Protein AF-A0A969GAY0-F1 (afdb_monomer)

Radius of gyration: 34.73 Å; Cα contacts (8 Å, |Δi|>4): 53; chains: 1; bounding box: 84×54×81 Å

Secondary structure (DSSP, 8-state):
---PPPP------TTPPPP---PPPPPPP-------------PPPPP-----PPP-PPPPSS-SS-EEEEEEEEETTTTEEEEEEEEE----SSS------------SSTT------EEETTEEE---

pLDDT: mean 76.12, std 15.08, range [42.78, 97.0]

Solvent-accessible surface area (backbone atoms only — not comparable to full-atom values): 9809 Å² total; per-residue (Å²): 136,87,80,80,78,79,81,81,77,86,73,82,64,98,79,68,82,77,77,88,75,86,68,82,78,86,83,84,83,88,70,87,80,80,83,76,77,83,77,85,73,83,75,76,76,82,77,83,73,80,76,78,74,73,83,79,73,79,77,73,92,82,48,91,61,69,45,79,50,77,52,74,48,79,38,78,92,80,72,44,73,50,74,53,74,50,77,50,76,53,88,84,78,87,62,90,82,91,78,83,88,83,85,72,79,86,62,97,52,85,87,77,75,82,84,92,74,52,62,61,98,84,45,74,56,89,86,133

Nearest PDB structures (foldseek):
  6vmi-assembly1_a  TM=3.324E-01  e=4.988E+00  Homo sapiens
  7odt-assembly1_a  TM=3.184E-01  e=7.763E+00  Homo sapiens
  8xt3-assembly1_Lp  TM=2.971E-01  e=7.287E+00  Homo sapiens

Sequence (128 aa):
MTINKPDIDSTSTPFQPSDLINTPIPTFTISPTVTSTPTITLTPPPTSTSGSVPPTSPPPTNSSRTNYILYATLNFANKTIAVDQTIRYYNNTGVNLSEIVLSVQPNAYRNSFSLNSISQDGTKHHFV

Mean predicted aligned error: 19.18 Å

Foldseek 3Di:
DDDDDDDPPPPDDPPDDDPDDPDPDDDDDDDDDDDDDDDPDPDPDDDPDPPPDPPPDPDDPDDPDKDKDWDWDADPVVRAIDIDMDIDDDDPPPDDDPDDDDDDDPDPDPPNDDDPWDDDPPHTDDDD

Structure (mmCIF, N/CA/C/O backbone):
data_AF-A0A969GAY0-F1
#
_entry.id   AF-A0A969GAY0-F1
#
loop_
_atom_site.group_PDB
_atom_site.id
_atom_site.type_symbol
_atom_site.label_atom_id
_atom_site.label_alt_id
_atom_site.label_comp_id
_atom_site.label_asym_id
_atom_site.label_entity_id
_atom_site.label_seq_id
_atom_site.pdbx_PDB_ins_code
_atom_site.Cartn_x
_atom_site.Cartn_y
_atom_site.Cartn_z
_atom_site.occupancy
_atom_site.B_iso_or_equiv
_atom_site.auth_seq_id
_atom_site.auth_comp_id
_atom_site.auth_asym_id
_atom_site.auth_atom_id
_atom_site.pdbx_PDB_model_num
ATOM 1 N N . MET A 1 1 ? -55.839 9.917 -62.370 1.00 44.03 1 MET A N 1
ATOM 2 C CA . MET A 1 1 ? -55.012 9.681 -61.170 1.00 44.03 1 MET A CA 1
ATOM 3 C C . MET A 1 1 ? -53.837 10.640 -61.263 1.00 44.03 1 MET A C 1
ATOM 5 O O . MET A 1 1 ? -52.939 10.407 -62.057 1.00 44.03 1 MET A O 1
ATOM 9 N N . THR A 1 2 ? -53.929 11.786 -60.593 1.00 42.78 2 THR A N 1
ATOM 10 C CA . THR A 1 2 ? -52.905 12.841 -60.627 1.00 42.78 2 THR A CA 1
ATOM 11 C C . THR A 1 2 ? -51.966 12.601 -59.453 1.00 42.78 2 THR A C 1
ATOM 13 O O . THR A 1 2 ? -52.415 12.623 -58.310 1.00 42.78 2 THR A O 1
ATOM 16 N N . ILE A 1 3 ? -50.695 12.313 -59.729 1.00 47.25 3 ILE A N 1
ATOM 17 C CA . ILE A 1 3 ? -49.648 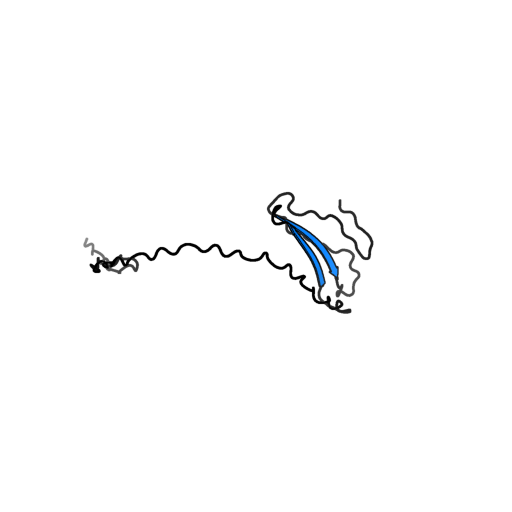12.203 -58.710 1.00 47.25 3 ILE A CA 1
ATOM 18 C C . ILE A 1 3 ? -48.869 13.516 -58.682 1.00 47.25 3 ILE A C 1
ATOM 20 O O . ILE A 1 3 ? -48.117 13.836 -59.600 1.00 47.25 3 ILE A O 1
ATOM 24 N N . ASN A 1 4 ? -49.090 14.300 -57.631 1.00 45.75 4 ASN A N 1
ATOM 25 C CA . ASN A 1 4 ? -48.317 15.501 -57.356 1.00 45.75 4 ASN A CA 1
ATOM 26 C C . ASN A 1 4 ? -46.896 15.077 -56.954 1.00 45.75 4 ASN A C 1
ATOM 28 O O . ASN A 1 4 ? -46.731 14.275 -56.034 1.00 45.75 4 ASN A O 1
ATOM 32 N N . LYS A 1 5 ? -45.875 15.612 -57.634 1.00 53.22 5 LYS A N 1
ATOM 33 C CA . LYS A 1 5 ? -44.465 15.476 -57.240 1.00 53.22 5 LYS A CA 1
ATOM 34 C C . LYS A 1 5 ? -44.264 16.207 -55.906 1.00 53.22 5 LYS A C 1
ATOM 36 O O . LYS A 1 5 ? -44.492 17.416 -55.884 1.00 53.22 5 LYS A O 1
ATOM 41 N N . PRO A 1 6 ? -43.813 15.552 -54.824 1.00 47.00 6 PRO A N 1
ATOM 42 C CA . PRO A 1 6 ? -43.391 16.280 -53.641 1.00 47.00 6 PRO A CA 1
ATOM 43 C C . PRO A 1 6 ? -42.139 17.100 -53.964 1.00 47.00 6 PRO A C 1
ATOM 45 O O . PRO A 1 6 ? -41.222 16.660 -54.673 1.00 47.00 6 PRO A O 1
ATOM 48 N N . ASP A 1 7 ? -42.162 18.334 -53.489 1.00 51.78 7 ASP A N 1
ATOM 49 C CA . ASP A 1 7 ? -41.051 19.269 -53.501 1.00 51.78 7 ASP A CA 1
ATOM 50 C C . ASP A 1 7 ? -39.881 18.658 -52.720 1.00 51.78 7 ASP A C 1
ATOM 52 O O . ASP A 1 7 ? -40.065 18.233 -51.579 1.00 51.78 7 ASP A O 1
ATOM 56 N N . ILE A 1 8 ? -38.704 18.539 -53.345 1.00 44.88 8 ILE A N 1
ATOM 57 C CA . ILE A 1 8 ? -37.498 18.144 -52.608 1.00 44.88 8 ILE A CA 1
ATOM 58 C C . ILE A 1 8 ? -36.865 19.465 -52.196 1.00 44.88 8 ILE A C 1
ATOM 60 O O . ILE A 1 8 ? -36.164 20.100 -52.980 1.00 44.88 8 ILE A O 1
ATOM 64 N N . ASP A 1 9 ? -37.230 19.894 -50.997 1.00 52.34 9 ASP A N 1
ATOM 65 C CA . ASP A 1 9 ? -36.663 21.025 -50.283 1.00 52.34 9 ASP A CA 1
ATOM 66 C C . ASP A 1 9 ? -35.128 20.932 -50.294 1.00 52.34 9 ASP A C 1
ATOM 68 O O . ASP A 1 9 ? -34.544 19.966 -49.792 1.00 52.34 9 ASP A O 1
ATOM 72 N N . SER A 1 10 ? -34.471 21.915 -50.915 1.00 54.94 10 SER A N 1
ATOM 73 C CA . SER A 1 10 ? -33.012 22.052 -50.957 1.00 54.94 10 SER A CA 1
ATOM 74 C C . SER A 1 10 ? -32.492 22.467 -49.579 1.00 54.94 10 SER A C 1
ATOM 76 O O . SER A 1 10 ? -31.992 23.576 -49.389 1.00 54.94 10 SER A O 1
ATOM 78 N N . THR A 1 11 ? -32.606 21.577 -48.596 1.00 52.22 11 THR A N 1
ATOM 79 C CA . THR A 1 11 ? -31.998 21.769 -47.282 1.00 52.22 11 THR A CA 1
ATOM 80 C C . THR A 1 11 ? -30.491 21.537 -47.405 1.00 52.22 11 THR A C 1
ATOM 82 O O . THR A 1 11 ? -30.008 20.408 -47.478 1.00 52.22 11 THR A O 1
ATOM 85 N N . SER A 1 12 ? -29.750 22.645 -47.443 1.00 53.62 12 SER A N 1
ATOM 86 C CA . SER A 1 12 ? -28.291 22.711 -47.351 1.00 53.62 12 SER A CA 1
ATOM 87 C C . SER A 1 12 ? -27.784 21.919 -46.140 1.00 53.62 12 SER A C 1
ATOM 89 O O . SER A 1 12 ? -27.966 22.329 -44.993 1.00 53.62 12 SER A O 1
ATOM 91 N N . THR A 1 13 ? -27.120 20.789 -46.380 1.00 53.78 13 THR A N 1
ATOM 92 C CA . THR A 1 13 ? -26.470 20.005 -45.323 1.00 53.78 13 THR A CA 1
ATOM 93 C C . THR A 1 13 ? -25.153 20.663 -44.883 1.00 53.78 13 THR A C 1
ATOM 95 O O . THR A 1 13 ? -24.398 21.126 -45.737 1.00 53.78 13 THR A O 1
ATOM 98 N N . PRO A 1 14 ? -24.813 20.663 -43.580 1.00 60.84 14 PRO A N 1
ATOM 99 C CA . PRO A 1 14 ? -23.731 21.472 -42.992 1.00 60.84 14 PRO A CA 1
ATOM 100 C C . PRO A 1 14 ? -22.294 21.043 -43.354 1.00 60.84 14 PRO A C 1
ATOM 102 O O . PRO A 1 14 ? -21.342 21.610 -42.828 1.00 60.84 14 PRO A O 1
ATOM 105 N N . PHE A 1 15 ? -22.119 20.056 -44.236 1.00 57.09 15 PHE A N 1
ATOM 106 C CA . PHE A 1 15 ? -20.814 19.507 -44.624 1.00 57.09 15 PHE A CA 1
ATOM 107 C C . PHE A 1 15 ? -20.580 19.557 -46.137 1.00 57.09 15 PHE A C 1
ATOM 109 O O . PHE A 1 15 ? -19.974 18.651 -46.708 1.00 57.09 15 PHE A O 1
ATOM 116 N N . GLN A 1 16 ? -21.074 20.597 -46.808 1.00 63.41 16 GLN A N 1
ATOM 117 C CA . GLN A 1 16 ? -20.704 20.828 -48.199 1.00 63.41 16 GLN A CA 1
ATOM 118 C C . GLN A 1 16 ? -19.286 21.436 -48.250 1.00 63.41 16 GLN A C 1
ATOM 120 O O . GLN A 1 16 ? -19.033 22.419 -47.550 1.00 63.41 16 GLN A O 1
ATOM 125 N N . PRO A 1 17 ? -18.341 20.871 -49.024 1.00 55.56 17 PRO A N 1
ATOM 126 C CA . PRO A 1 17 ? -17.029 21.482 -49.202 1.00 55.56 17 PRO A CA 1
ATOM 127 C C . PRO A 1 17 ? -17.184 22.829 -49.918 1.00 55.56 17 PRO A C 1
ATOM 129 O O . PRO A 1 17 ? -17.856 22.914 -50.945 1.00 55.56 17 PRO A O 1
ATOM 132 N N . SER A 1 18 ? -16.588 23.879 -49.354 1.00 60.19 18 SER A N 1
ATOM 133 C CA . SER A 1 18 ? -16.599 25.230 -49.919 1.00 60.19 18 SER A CA 1
ATOM 134 C C . SER A 1 18 ? -15.953 25.251 -51.308 1.00 60.19 18 SER A C 1
ATOM 136 O O . SER A 1 18 ? -14.926 24.602 -51.520 1.00 60.19 18 SER A O 1
ATOM 138 N N . ASP A 1 19 ? -16.531 26.017 -52.235 1.00 64.81 19 ASP A N 1
ATOM 139 C CA . ASP A 1 19 ? -15.992 26.212 -53.582 1.00 64.81 19 ASP A CA 1
ATOM 140 C C . ASP A 1 19 ? -14.527 26.685 -53.561 1.00 64.81 19 ASP A C 1
ATOM 142 O O . ASP A 1 19 ? -14.083 27.394 -52.652 1.00 64.81 19 ASP A O 1
ATOM 146 N N . LEU A 1 20 ? -13.773 26.280 -54.588 1.00 57.97 20 LEU A N 1
ATOM 147 C CA . LEU A 1 20 ? -12.345 26.549 -54.764 1.00 57.97 20 LEU A CA 1
ATOM 148 C C . LEU A 1 20 ? -12.056 28.062 -54.812 1.00 57.97 20 LEU A C 1
ATOM 150 O O . LEU A 1 20 ? -12.047 28.675 -55.879 1.00 57.97 20 LEU A O 1
ATOM 154 N N . ILE A 1 21 ? -11.751 28.671 -53.666 1.00 61.03 21 ILE A N 1
ATOM 155 C CA . ILE A 1 21 ? -11.082 29.974 -53.625 1.00 61.03 21 ILE A CA 1
ATOM 156 C C . ILE A 1 21 ? -9.642 29.774 -54.123 1.00 61.03 21 ILE A C 1
ATOM 158 O O . ILE A 1 21 ? -8.833 29.083 -53.498 1.00 61.03 21 ILE A O 1
ATOM 162 N N . ASN A 1 22 ? -9.321 30.387 -55.268 1.00 60.34 22 ASN A N 1
ATOM 163 C CA . ASN A 1 22 ? -7.958 30.492 -55.786 1.00 60.34 22 ASN A CA 1
ATOM 164 C C . ASN A 1 22 ? -7.160 31.450 -54.891 1.00 60.34 22 ASN A C 1
ATOM 166 O O . ASN A 1 22 ? -7.067 32.651 -55.147 1.00 60.34 22 ASN A O 1
ATOM 170 N N . THR A 1 23 ? -6.651 30.911 -53.786 1.00 63.66 23 THR A N 1
ATOM 171 C CA . THR A 1 23 ? -5.749 31.629 -52.888 1.00 63.66 23 THR A CA 1
ATOM 172 C C . THR A 1 23 ? -4.382 31.700 -53.572 1.00 63.66 23 THR A C 1
ATOM 174 O O . THR A 1 23 ? -3.855 30.646 -53.936 1.00 63.66 23 THR A O 1
ATOM 177 N N . PRO A 1 24 ? -3.781 32.889 -53.768 1.00 68.38 24 PRO A N 1
ATOM 178 C CA . PRO A 1 24 ? -2.445 32.976 -54.340 1.00 68.38 24 PRO A CA 1
ATOM 179 C C . PRO A 1 24 ? -1.459 32.194 -53.467 1.00 68.38 24 PRO A C 1
ATOM 181 O O . PRO A 1 24 ? -1.433 32.341 -52.243 1.00 68.38 24 PRO A O 1
ATOM 184 N N . ILE A 1 25 ? -0.668 31.337 -54.110 1.00 69.88 25 ILE A N 1
ATOM 185 C CA . ILE A 1 25 ? 0.321 30.497 -53.436 1.00 69.88 25 ILE A CA 1
ATOM 186 C C . ILE A 1 25 ? 1.409 31.422 -52.868 1.00 69.88 25 ILE A C 1
ATOM 188 O O . ILE A 1 25 ? 1.944 32.245 -53.615 1.00 69.88 25 ILE A O 1
ATOM 192 N N . PRO A 1 26 ? 1.752 31.324 -51.572 1.00 62.00 26 PRO A N 1
ATOM 193 C CA . PRO A 1 26 ? 2.801 32.149 -50.993 1.00 62.00 26 PRO A CA 1
ATOM 194 C C . PRO A 1 26 ? 4.156 31.817 -51.629 1.00 62.00 26 PRO A C 1
ATOM 196 O O . PRO A 1 26 ? 4.595 30.666 -51.634 1.00 62.00 26 PRO A O 1
ATOM 199 N N . THR A 1 27 ? 4.837 32.837 -52.148 1.00 71.19 27 THR A N 1
ATOM 200 C CA . THR A 1 27 ? 6.211 32.715 -52.643 1.00 71.19 27 THR A CA 1
ATOM 201 C C . THR A 1 27 ? 7.179 32.876 -51.475 1.00 71.19 27 THR A C 1
ATOM 203 O O . THR A 1 27 ? 7.222 33.930 -50.842 1.00 71.19 27 THR A O 1
ATOM 206 N N . PHE A 1 28 ? 7.975 31.846 -51.189 1.00 64.75 28 PHE A N 1
ATOM 207 C CA . PHE A 1 28 ? 9.005 31.901 -50.151 1.00 64.75 28 PHE A CA 1
ATOM 208 C C . PHE A 1 28 ? 10.326 32.419 -50.731 1.00 64.75 28 PHE A C 1
ATOM 210 O O . PHE A 1 28 ? 10.906 31.808 -51.628 1.00 64.75 28 PHE A O 1
ATOM 217 N N . THR A 1 29 ? 10.833 33.531 -50.202 1.00 69.69 29 THR A N 1
ATOM 218 C CA . THR A 1 29 ? 12.205 33.990 -50.453 1.00 69.69 29 THR A CA 1
ATOM 219 C C . THR A 1 29 ? 13.181 33.203 -49.579 1.00 69.69 29 THR A C 1
ATOM 221 O O . THR A 1 29 ? 13.132 33.293 -48.353 1.00 69.69 29 THR A O 1
ATOM 224 N N . ILE A 1 30 ? 14.076 32.441 -50.207 1.00 67.06 30 ILE A N 1
ATOM 225 C CA . ILE A 1 30 ? 15.176 31.735 -49.536 1.00 67.06 30 ILE A CA 1
ATOM 226 C C . ILE A 1 30 ? 16.212 32.745 -49.022 1.00 67.06 30 ILE A C 1
ATOM 228 O O . ILE A 1 30 ? 16.919 33.382 -49.797 1.00 67.06 30 ILE A O 1
ATOM 232 N N . SER A 1 31 ? 16.274 32.896 -47.699 1.00 73.56 31 SER A N 1
ATOM 233 C CA . SER A 1 31 ? 17.318 33.645 -46.991 1.00 73.56 31 SER A CA 1
ATOM 234 C C . SER A 1 31 ? 18.555 32.752 -46.799 1.00 73.56 31 SER A C 1
ATOM 236 O O . SER A 1 31 ? 18.382 31.543 -46.607 1.00 73.56 31 SER A O 1
ATOM 238 N N . PRO A 1 32 ? 19.793 33.282 -46.851 1.00 71.81 32 PRO A N 1
ATOM 239 C CA . PRO A 1 32 ? 20.997 32.480 -46.650 1.00 71.81 32 PRO A CA 1
ATOM 240 C C . PRO A 1 32 ? 20.964 31.745 -45.305 1.00 71.81 32 PRO A C 1
ATOM 242 O O . PRO A 1 32 ? 20.708 32.328 -44.252 1.00 71.81 32 PRO A O 1
ATOM 245 N N . THR A 1 33 ? 21.229 30.440 -45.350 1.00 69.81 33 THR A N 1
ATOM 246 C CA . THR A 1 33 ? 21.304 29.589 -44.163 1.00 69.81 33 THR A CA 1
ATOM 247 C C . THR A 1 33 ? 22.567 29.933 -43.378 1.00 69.81 33 THR A C 1
ATOM 249 O O . THR A 1 33 ? 23.680 29.713 -43.849 1.00 69.81 33 THR A O 1
ATOM 252 N N . VAL A 1 34 ? 22.405 30.470 -42.168 1.00 69.94 34 VAL A N 1
ATOM 253 C CA . VAL A 1 34 ? 23.500 30.555 -41.199 1.00 69.94 34 VAL A CA 1
ATOM 254 C C . VAL A 1 34 ? 23.780 29.151 -40.667 1.00 69.94 34 VAL A C 1
ATOM 256 O O . VAL A 1 34 ? 22.977 28.577 -39.935 1.00 69.94 34 VAL A O 1
ATOM 259 N N . THR A 1 35 ? 24.911 28.572 -41.060 1.00 68.19 35 THR A N 1
ATOM 260 C CA . THR A 1 35 ? 25.384 27.304 -40.498 1.00 68.19 35 THR A CA 1
ATOM 261 C C . THR A 1 35 ? 25.861 27.561 -39.072 1.00 68.19 35 THR A C 1
ATOM 263 O O . THR A 1 35 ? 26.973 28.043 -38.862 1.00 68.19 35 THR A O 1
ATOM 266 N N . SER A 1 36 ? 25.017 27.279 -38.079 1.00 68.50 36 SER A N 1
ATOM 267 C CA . SER A 1 36 ? 25.446 27.239 -36.684 1.00 68.50 36 SER A CA 1
ATOM 268 C C . SER A 1 36 ? 26.175 25.922 -36.430 1.00 68.50 36 SER A C 1
ATOM 270 O O . SER A 1 36 ? 25.618 24.832 -36.557 1.00 68.50 36 SER A O 1
ATOM 272 N N . THR A 1 37 ? 27.454 26.008 -36.082 1.00 74.94 37 THR A N 1
ATOM 273 C CA . THR A 1 37 ? 28.190 24.855 -35.567 1.00 74.94 37 THR A CA 1
ATOM 274 C C . THR A 1 37 ? 27.602 24.500 -34.197 1.00 74.94 37 THR A C 1
ATOM 276 O O . THR A 1 37 ? 27.536 25.383 -33.338 1.00 74.94 37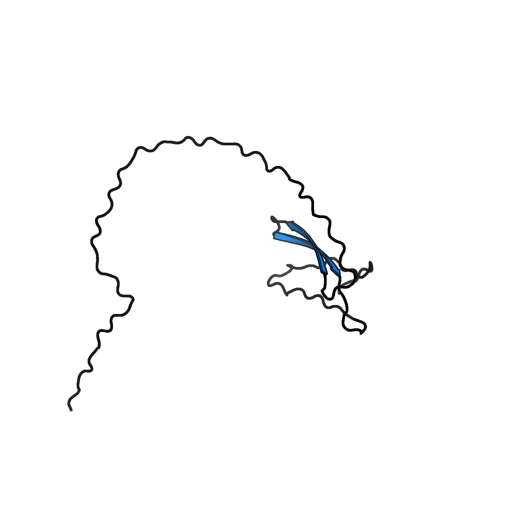 THR A O 1
ATOM 279 N N . PRO A 1 38 ? 27.153 23.256 -33.951 1.00 70.00 38 PRO A N 1
ATOM 280 C CA . PRO A 1 38 ? 26.664 22.875 -32.635 1.00 70.00 38 PRO A CA 1
ATOM 281 C C . PRO A 1 38 ? 27.828 22.897 -31.642 1.00 70.00 38 PRO A C 1
ATOM 283 O O . PRO A 1 38 ? 28.736 22.069 -31.702 1.00 70.00 38 PRO A O 1
ATOM 286 N N . THR A 1 39 ? 27.809 23.850 -30.716 1.00 74.75 39 THR A N 1
ATOM 287 C CA . THR A 1 39 ? 28.699 23.820 -29.556 1.00 74.75 39 THR A CA 1
ATOM 288 C C . THR A 1 39 ? 28.190 22.740 -28.610 1.00 74.75 39 THR A C 1
ATOM 290 O O . THR A 1 39 ? 27.081 22.841 -28.087 1.00 74.75 39 THR A O 1
ATOM 293 N N . ILE A 1 40 ? 28.987 21.695 -28.382 1.00 73.88 40 ILE A N 1
ATOM 294 C CA . ILE A 1 40 ? 28.674 20.683 -27.370 1.00 73.88 40 ILE A CA 1
ATOM 295 C C . ILE A 1 40 ? 28.907 21.313 -25.997 1.00 73.88 40 ILE A C 1
ATOM 297 O O . ILE A 1 40 ? 30.036 21.412 -25.519 1.00 73.88 40 ILE A O 1
ATOM 301 N N . THR A 1 41 ? 27.831 21.769 -25.361 1.00 77.56 41 THR A N 1
ATOM 302 C CA . THR A 1 41 ? 27.857 22.167 -23.954 1.00 77.56 41 THR A CA 1
ATOM 303 C C . THR A 1 41 ? 27.739 20.910 -23.102 1.00 77.56 41 THR A C 1
ATOM 305 O O . THR A 1 41 ? 26.693 20.263 -23.081 1.00 77.56 41 THR A O 1
ATOM 308 N N . LEU A 1 42 ? 28.811 20.549 -22.395 1.00 78.06 42 LEU A N 1
ATOM 309 C CA . LEU A 1 42 ? 28.764 19.480 -21.402 1.00 78.06 42 LEU A CA 1
ATOM 310 C C . LEU A 1 42 ? 27.843 19.922 -20.260 1.00 78.06 42 LEU A C 1
ATOM 312 O O . LEU A 1 42 ? 28.185 20.812 -19.483 1.00 78.06 42 LEU A O 1
ATOM 316 N N . THR A 1 43 ? 26.652 19.328 -20.180 1.00 79.81 43 THR A N 1
ATOM 317 C CA . THR A 1 43 ? 25.776 19.503 -19.021 1.00 79.81 43 THR A CA 1
ATOM 318 C C . THR A 1 43 ? 26.432 18.804 -17.828 1.00 79.81 43 THR A C 1
ATOM 320 O O . THR A 1 43 ? 26.776 17.624 -17.949 1.00 79.81 43 THR A O 1
ATOM 323 N N . PRO A 1 44 ? 26.648 19.491 -16.692 1.00 82.06 44 PRO A N 1
ATOM 324 C CA . PRO A 1 44 ? 27.154 18.830 -15.500 1.00 82.06 44 PRO A CA 1
ATOM 325 C C . PRO A 1 44 ? 26.187 17.711 -15.078 1.00 82.06 44 PRO A C 1
ATOM 327 O O . PRO A 1 44 ? 24.974 17.845 -15.271 1.00 82.06 44 PRO A O 1
ATOM 330 N N . PRO A 1 45 ? 26.700 16.599 -14.524 1.00 80.94 45 PRO A N 1
ATOM 331 C CA . PRO A 1 45 ? 25.853 15.525 -14.027 1.00 80.94 45 PRO A CA 1
ATOM 332 C C . PRO A 1 45 ? 24.863 16.070 -12.986 1.00 80.94 45 PRO A C 1
ATOM 334 O O . PRO A 1 45 ? 25.203 17.009 -12.259 1.00 80.94 45 PRO A O 1
ATOM 337 N N . PRO A 1 46 ? 23.645 15.505 -12.899 1.00 76.69 46 PRO A N 1
ATOM 338 C CA . PRO A 1 46 ? 22.671 15.935 -11.909 1.00 76.69 46 PRO A CA 1
ATOM 339 C C . PRO A 1 46 ? 23.281 15.807 -10.512 1.00 76.69 46 PRO A C 1
ATOM 341 O O . PRO A 1 46 ? 23.708 14.727 -10.102 1.00 76.69 46 PRO A O 1
ATOM 344 N N . THR A 1 47 ? 23.327 16.915 -9.779 1.00 78.12 47 THR A N 1
ATOM 345 C CA . THR A 1 47 ? 23.709 16.899 -8.370 1.00 78.12 47 THR A CA 1
ATOM 346 C C . THR A 1 47 ? 22.653 16.106 -7.610 1.00 78.12 47 THR A C 1
ATOM 348 O O . THR A 1 47 ? 21.468 16.439 -7.662 1.00 78.12 47 THR A O 1
ATOM 351 N N . SER A 1 48 ? 23.059 15.045 -6.911 1.00 66.25 48 SER A N 1
ATOM 352 C CA . SER A 1 48 ? 22.170 14.297 -6.025 1.00 66.25 48 SER A CA 1
ATOM 353 C C . SER A 1 48 ? 21.796 15.180 -4.836 1.00 66.25 48 SER A C 1
ATOM 355 O O . SER A 1 48 ? 22.497 15.216 -3.822 1.00 66.25 48 SER A O 1
ATOM 357 N N . THR A 1 49 ? 20.707 15.931 -4.955 1.00 67.81 49 THR A N 1
ATOM 358 C CA . THR A 1 49 ? 20.117 16.618 -3.811 1.00 67.81 49 THR A CA 1
ATOM 359 C C . THR A 1 49 ? 19.474 15.546 -2.942 1.00 67.81 49 THR A C 1
ATOM 361 O O . THR A 1 49 ? 18.452 14.973 -3.317 1.00 67.81 49 THR A O 1
ATOM 364 N N . SER A 1 50 ? 20.088 15.233 -1.800 1.00 64.44 50 SER A N 1
ATOM 365 C CA . SER A 1 50 ? 19.416 14.452 -0.763 1.00 64.44 50 SER A CA 1
ATOM 366 C C . SER A 1 50 ? 18.185 15.247 -0.334 1.00 64.44 50 SER A C 1
ATOM 368 O O . SER A 1 50 ? 18.299 16.281 0.327 1.00 64.44 50 SER A O 1
ATOM 370 N N . GLY A 1 51 ? 17.010 14.832 -0.806 1.00 63.69 51 GLY A N 1
ATOM 371 C CA . GLY A 1 51 ? 15.750 15.394 -0.357 1.00 63.69 51 GLY A CA 1
ATOM 372 C C . GLY A 1 51 ? 15.600 15.067 1.120 1.00 63.69 51 GLY A C 1
ATOM 373 O O . GLY A 1 51 ? 15.407 13.907 1.476 1.00 63.69 51 GLY A O 1
ATOM 374 N N . SER A 1 52 ? 15.717 16.078 1.980 1.00 59.75 52 SER A N 1
ATOM 375 C CA . SER A 1 52 ? 15.342 15.939 3.383 1.00 59.75 52 SER A CA 1
ATOM 376 C C . SER A 1 52 ? 13.850 15.623 3.423 1.00 59.75 52 SER A C 1
ATOM 378 O O . SER A 1 52 ? 13.022 16.470 3.082 1.00 59.75 52 SER A O 1
ATOM 380 N N . VAL A 1 53 ? 13.507 14.379 3.758 1.00 66.12 53 VAL A N 1
ATOM 381 C CA . VAL A 1 53 ? 12.119 13.989 4.005 1.00 66.12 53 VAL A CA 1
ATOM 382 C C . VAL A 1 53 ? 11.658 14.805 5.217 1.00 66.12 53 VAL A C 1
ATOM 384 O O . VAL A 1 53 ? 12.316 14.733 6.259 1.00 66.12 53 VAL A O 1
ATOM 387 N N . PRO A 1 54 ? 10.580 15.605 5.114 1.00 68.69 54 PRO A N 1
ATOM 388 C CA . PRO A 1 54 ? 10.053 16.328 6.262 1.00 68.69 54 PRO A CA 1
ATOM 389 C C . PRO A 1 54 ? 9.798 15.346 7.409 1.00 68.69 54 PRO A C 1
ATOM 391 O O . PRO A 1 54 ? 9.341 14.229 7.143 1.00 68.69 54 PRO A O 1
ATOM 394 N N . PRO A 1 55 ? 10.065 15.726 8.670 1.00 63.91 55 P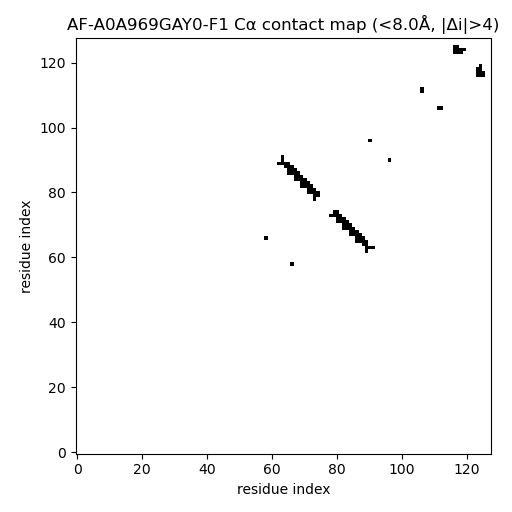RO A N 1
ATOM 395 C CA . PRO A 1 55 ? 9.767 14.856 9.794 1.00 63.91 55 PRO A CA 1
ATOM 396 C C . PRO A 1 55 ? 8.286 14.476 9.742 1.00 63.91 55 PRO A C 1
ATOM 398 O O . PRO A 1 55 ? 7.407 15.340 9.720 1.00 63.91 55 PRO A O 1
ATOM 401 N N . THR A 1 56 ? 8.011 13.174 9.682 1.00 69.50 56 THR A N 1
ATOM 402 C CA . THR A 1 56 ? 6.655 12.636 9.779 1.00 69.50 56 THR A CA 1
ATOM 403 C C . THR A 1 56 ? 6.035 13.127 11.081 1.00 69.50 56 THR A C 1
ATOM 405 O O . THR A 1 56 ? 6.513 12.784 12.162 1.00 69.50 56 THR A O 1
ATOM 408 N N . SER A 1 57 ? 4.983 13.943 10.976 1.00 70.56 57 SER A N 1
ATOM 409 C CA . SER A 1 57 ? 4.173 14.326 12.133 1.00 70.56 57 SER A CA 1
ATOM 410 C C . SER A 1 57 ? 3.659 13.056 12.822 1.00 70.56 57 SER A C 1
ATOM 412 O O . SER A 1 57 ? 3.235 12.129 12.119 1.00 70.56 57 SER A O 1
ATOM 414 N N . PRO A 1 58 ? 3.698 12.968 14.164 1.00 66.94 58 PRO A N 1
ATOM 415 C CA . PRO A 1 58 ? 3.166 11.812 14.865 1.00 66.94 58 PRO A CA 1
ATOM 416 C C . PRO A 1 58 ? 1.681 11.626 14.513 1.00 66.94 58 PRO A C 1
ATOM 418 O O . PRO A 1 58 ? 0.935 12.607 14.430 1.00 66.94 58 PRO A O 1
ATOM 421 N N . PRO A 1 59 ? 1.231 10.380 14.286 1.00 62.16 59 PRO A N 1
ATOM 422 C CA . PRO A 1 59 ? -0.152 10.125 13.923 1.00 62.16 59 PRO A CA 1
ATOM 423 C C . PRO A 1 59 ? -1.092 10.578 15.053 1.00 62.16 59 PRO A C 1
ATOM 425 O O . PRO A 1 59 ? -0.772 10.378 16.229 1.00 62.16 59 PRO A O 1
ATOM 428 N N . PRO A 1 60 ? -2.261 11.159 14.727 1.00 62.59 60 PRO A N 1
ATOM 429 C CA . PRO A 1 60 ? -3.240 11.576 15.726 1.00 62.59 60 PRO A CA 1
ATOM 430 C C . PRO A 1 60 ? -3.642 10.400 16.626 1.00 62.59 60 PRO A C 1
ATOM 432 O O . PRO A 1 60 ? -3.928 9.298 16.153 1.00 62.59 60 PRO A O 1
ATOM 435 N N . THR A 1 61 ? -3.681 10.627 17.938 1.00 61.69 61 THR A N 1
ATOM 436 C CA .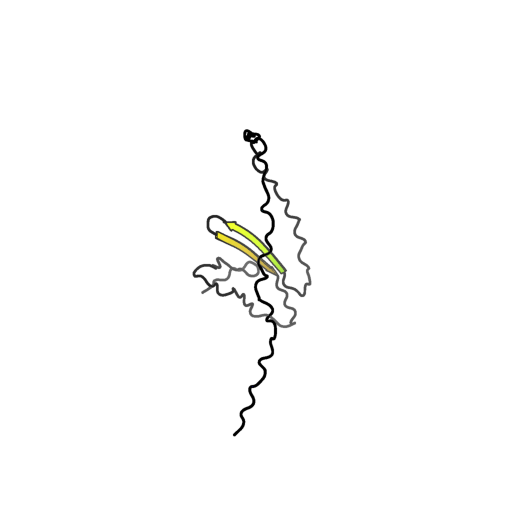 THR A 1 61 ? -4.003 9.589 18.932 1.00 61.69 61 THR A CA 1
ATOM 437 C C . THR A 1 61 ? -5.460 9.137 18.865 1.00 61.69 61 THR A C 1
ATOM 439 O O . THR A 1 61 ? -5.735 7.972 19.127 1.00 61.69 61 THR A O 1
ATOM 442 N N . ASN A 1 62 ? -6.367 10.011 18.416 1.00 63.56 62 ASN A N 1
ATOM 443 C CA . ASN A 1 62 ? -7.788 9.724 18.219 1.00 63.56 62 ASN A CA 1
ATOM 444 C C . ASN A 1 62 ? -8.215 10.225 16.831 1.00 63.56 62 ASN A C 1
ATOM 446 O O . ASN A 1 62 ? -8.535 11.399 16.659 1.00 63.56 62 ASN A O 1
ATOM 450 N N . SER A 1 63 ? -8.166 9.355 15.822 1.00 70.25 63 SER A N 1
ATOM 451 C CA . SER A 1 63 ? -8.632 9.656 14.463 1.00 70.25 63 SER A CA 1
ATOM 452 C C . SER A 1 63 ? -9.789 8.738 14.109 1.00 70.25 63 SER A C 1
ATOM 454 O O . SER A 1 63 ? -9.750 7.551 14.404 1.00 70.25 63 SER A O 1
ATOM 456 N N . SER A 1 64 ? -10.805 9.263 13.428 1.00 79.25 64 SER A N 1
ATOM 457 C CA . SER A 1 64 ? -11.866 8.430 12.850 1.00 79.25 64 SER A CA 1
ATOM 458 C C . SER A 1 64 ? -11.464 7.809 11.507 1.00 79.25 64 SER A C 1
ATOM 460 O O . SER A 1 64 ? -12.174 6.956 10.977 1.00 79.25 64 SER A O 1
ATOM 462 N N . ARG A 1 65 ? -10.328 8.234 10.939 1.00 86.69 65 ARG A N 1
ATOM 463 C CA . ARG A 1 65 ? -9.825 7.797 9.633 1.00 86.69 65 ARG A CA 1
ATOM 464 C C . ARG A 1 65 ? -8.582 6.929 9.767 1.00 86.69 65 ARG A C 1
ATOM 466 O O . ARG A 1 65 ? -7.652 7.273 10.502 1.00 86.69 65 ARG A O 1
ATOM 473 N N . THR A 1 66 ? -8.552 5.853 8.985 1.00 90.25 66 THR A N 1
ATOM 474 C CA . THR A 1 66 ? -7.369 5.011 8.785 1.00 90.25 66 THR A CA 1
ATOM 475 C C . THR A 1 66 ? -6.222 5.831 8.204 1.00 90.25 66 THR A C 1
ATOM 477 O O . THR A 1 66 ? -6.422 6.602 7.265 1.00 90.25 66 THR A O 1
ATOM 480 N N . ASN A 1 67 ? -5.025 5.653 8.759 1.00 91.56 67 ASN A N 1
ATOM 481 C CA . ASN A 1 67 ? -3.802 6.297 8.287 1.00 91.56 67 ASN A CA 1
ATOM 482 C C . ASN A 1 67 ? -2.869 5.269 7.645 1.00 91.56 67 ASN A C 1
ATOM 484 O O . ASN A 1 67 ? -2.804 4.120 8.087 1.00 91.56 67 ASN A O 1
ATOM 488 N N . TYR A 1 68 ? -2.128 5.709 6.633 1.00 92.81 68 TYR A N 1
ATOM 489 C CA . TYR A 1 68 ? -1.215 4.874 5.864 1.00 92.81 68 TYR A CA 1
ATOM 490 C C . TYR A 1 68 ? 0.153 5.539 5.790 1.00 92.81 68 TYR A C 1
ATOM 492 O O . TYR A 1 68 ? 0.249 6.720 5.459 1.00 92.81 68 TYR A O 1
ATOM 500 N N . ILE A 1 69 ? 1.201 4.773 6.070 1.00 94.12 69 ILE A N 1
ATOM 501 C CA . ILE A 1 69 ? 2.588 5.166 5.813 1.00 94.12 69 ILE A CA 1
ATOM 502 C C . ILE A 1 69 ? 3.128 4.173 4.793 1.00 94.12 69 ILE A C 1
ATOM 504 O O . ILE A 1 69 ? 3.020 2.968 5.012 1.00 94.12 69 ILE A O 1
ATOM 508 N N . LEU A 1 70 ? 3.658 4.676 3.677 1.00 95.81 70 LEU A N 1
ATOM 509 C CA . LEU A 1 70 ? 4.199 3.859 2.597 1.00 95.81 70 LEU A CA 1
ATOM 510 C C . LEU A 1 70 ? 5.648 4.258 2.328 1.00 95.81 70 LEU A C 1
ATOM 512 O O . LEU A 1 70 ? 5.930 5.428 2.068 1.00 95.81 70 LEU A O 1
ATOM 516 N N . TYR A 1 71 ? 6.537 3.272 2.322 1.00 96.00 71 TYR A N 1
ATOM 517 C CA . TYR A 1 71 ? 7.887 3.395 1.787 1.00 96.00 71 TYR A CA 1
ATOM 518 C C . TYR A 1 71 ? 7.955 2.583 0.503 1.00 96.00 71 TYR A C 1
ATOM 520 O O . TYR A 1 71 ? 7.793 1.367 0.529 1.00 96.00 71 TYR A O 1
ATOM 528 N N . ALA A 1 72 ? 8.145 3.258 -0.629 1.00 95.62 72 ALA A N 1
ATOM 529 C CA . ALA A 1 72 ? 8.120 2.630 -1.942 1.00 95.62 72 ALA A CA 1
ATOM 530 C C . ALA A 1 72 ? 9.463 2.794 -2.655 1.00 95.62 72 ALA A C 1
ATOM 532 O O . ALA A 1 72 ? 9.992 3.901 -2.757 1.00 95.62 72 ALA A O 1
ATOM 533 N N . THR A 1 73 ? 9.979 1.695 -3.200 1.00 97.00 73 THR A N 1
ATOM 534 C CA . THR A 1 73 ? 11.156 1.687 -4.074 1.00 97.00 73 THR A CA 1
ATOM 535 C C . THR A 1 73 ? 10.730 1.303 -5.482 1.00 97.00 73 THR A C 1
ATOM 537 O O . THR A 1 73 ? 10.234 0.198 -5.708 1.00 97.00 73 THR A O 1
ATOM 540 N N . LEU A 1 74 ? 10.926 2.215 -6.434 1.00 96.69 74 LEU A N 1
ATOM 541 C CA . LEU A 1 74 ? 10.607 1.990 -7.840 1.00 96.69 74 LEU A CA 1
ATOM 542 C C . LEU A 1 74 ? 11.837 1.459 -8.580 1.00 96.69 74 LEU A C 1
ATOM 544 O O . LEU A 1 74 ? 12.898 2.083 -8.566 1.00 96.69 74 LEU A O 1
ATOM 548 N N . ASN A 1 75 ? 11.676 0.340 -9.284 1.00 96.31 75 ASN A N 1
ATO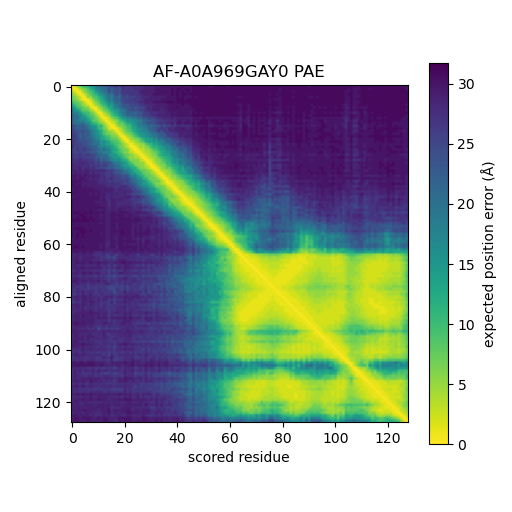M 549 C CA . ASN A 1 75 ? 12.665 -0.178 -10.220 1.00 96.31 75 ASN A CA 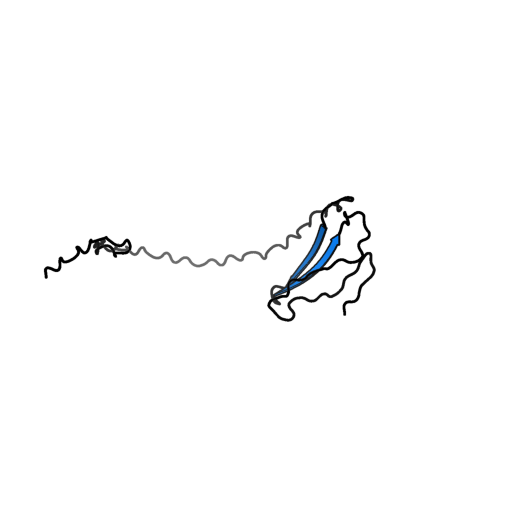1
ATOM 550 C C . ASN A 1 75 ? 12.142 -0.011 -11.651 1.00 96.31 75 ASN A C 1
ATOM 552 O O . ASN A 1 75 ? 11.340 -0.810 -12.135 1.00 96.31 75 ASN A O 1
ATOM 556 N N . PHE A 1 76 ? 12.613 1.030 -12.337 1.00 95.62 76 PHE A N 1
ATOM 557 C CA . PHE A 1 76 ? 12.155 1.360 -13.688 1.00 95.62 76 PHE A CA 1
ATOM 558 C C . PHE A 1 76 ? 12.569 0.329 -14.744 1.00 95.62 76 PHE A C 1
ATOM 560 O O . PHE A 1 76 ? 11.780 0.042 -15.641 1.00 95.62 76 PHE A O 1
ATOM 567 N N . ALA A 1 77 ? 13.766 -0.256 -14.631 1.00 96.75 77 ALA A N 1
ATOM 568 C CA . ALA A 1 77 ? 14.259 -1.244 -15.593 1.00 96.75 77 ALA A CA 1
ATOM 569 C C . ALA A 1 77 ? 13.396 -2.513 -15.583 1.00 96.75 77 ALA A C 1
ATOM 571 O O . ALA A 1 77 ? 13.013 -3.021 -16.636 1.00 96.75 77 ALA A O 1
ATOM 572 N N . ASN A 1 78 ? 13.028 -2.968 -14.384 1.00 93.25 78 ASN A N 1
ATOM 573 C CA . ASN A 1 78 ? 12.203 -4.158 -14.197 1.00 93.25 78 ASN A CA 1
ATOM 574 C C . ASN A 1 78 ? 10.698 -3.848 -14.159 1.00 93.25 78 ASN A C 1
ATOM 576 O O . ASN A 1 78 ? 9.894 -4.774 -14.130 1.00 93.25 78 ASN A O 1
ATOM 580 N N . LYS A 1 79 ? 10.311 -2.562 -14.176 1.00 92.69 79 LYS A N 1
ATOM 581 C CA . LYS A 1 79 ? 8.923 -2.081 -14.060 1.00 92.69 79 LYS A CA 1
ATOM 582 C C . LYS A 1 79 ? 8.211 -2.624 -12.815 1.00 92.69 79 LYS A C 1
ATOM 584 O O . LYS A 1 79 ? 7.040 -2.992 -12.871 1.00 92.69 79 LYS A O 1
ATOM 589 N N . THR A 1 80 ? 8.923 -2.675 -11.692 1.00 92.50 80 THR A N 1
ATOM 590 C CA . THR A 1 80 ? 8.390 -3.162 -10.414 1.00 92.50 80 THR A CA 1
ATOM 591 C C . THR A 1 80 ? 8.440 -2.088 -9.338 1.00 92.50 80 THR A C 1
ATOM 593 O O . THR A 1 80 ? 9.228 -1.142 -9.403 1.00 92.50 80 THR A O 1
ATOM 596 N N . ILE A 1 81 ? 7.580 -2.243 -8.332 1.00 94.06 81 ILE A N 1
ATOM 597 C CA . ILE A 1 81 ? 7.561 -1.407 -7.133 1.00 94.06 81 ILE A CA 1
ATOM 598 C C . ILE A 1 81 ? 7.581 -2.341 -5.923 1.00 94.06 81 ILE A C 1
ATOM 600 O O . ILE A 1 81 ? 6.757 -3.250 -5.839 1.00 94.06 81 ILE A O 1
ATOM 604 N N . ALA A 1 82 ? 8.519 -2.121 -5.004 1.00 95.12 82 ALA A N 1
ATOM 605 C CA . ALA A 1 82 ? 8.531 -2.752 -3.685 1.00 95.12 82 ALA A CA 1
ATOM 606 C C . ALA A 1 82 ? 7.986 -1.757 -2.657 1.00 95.12 82 ALA A C 1
ATOM 608 O O . ALA A 1 82 ? 8.381 -0.591 -2.689 1.00 95.12 82 ALA A O 1
ATOM 609 N N . VAL A 1 83 ? 7.076 -2.195 -1.783 1.00 95.12 83 VAL A N 1
ATOM 610 C CA . VAL A 1 83 ? 6.383 -1.318 -0.831 1.00 95.12 83 VAL A CA 1
ATOM 611 C C . VAL A 1 83 ? 6.379 -1.934 0.561 1.00 95.12 83 VAL A C 1
ATOM 613 O O . VAL A 1 83 ? 5.884 -3.046 0.731 1.00 95.12 83 VAL A O 1
ATOM 616 N N . ASP A 1 84 ? 6.840 -1.164 1.544 1.00 95.44 84 ASP A N 1
ATOM 617 C CA . ASP A 1 84 ? 6.564 -1.396 2.959 1.00 95.44 84 ASP A CA 1
ATOM 618 C C . ASP A 1 84 ? 5.428 -0.465 3.393 1.00 95.44 84 ASP A C 1
ATOM 620 O O . ASP A 1 84 ? 5.525 0.758 3.260 1.00 95.44 84 ASP A O 1
ATOM 624 N N . GLN A 1 85 ? 4.332 -1.041 3.890 1.00 94.25 85 GLN A N 1
ATOM 625 C CA . GLN A 1 85 ? 3.130 -0.305 4.275 1.00 94.25 85 GLN A CA 1
ATOM 626 C C . GLN A 1 85 ? 2.779 -0.554 5.742 1.00 94.25 85 GLN A C 1
ATOM 628 O O . GLN A 1 85 ? 2.579 -1.693 6.158 1.00 94.25 85 GLN A O 1
ATOM 633 N N . THR A 1 86 ? 2.590 0.530 6.492 1.00 94.31 86 THR A N 1
ATOM 634 C CA . THR A 1 86 ? 2.012 0.499 7.840 1.00 94.31 86 THR A CA 1
ATOM 635 C C . THR A 1 86 ? 0.605 1.076 7.795 1.00 94.31 86 THR A C 1
ATOM 637 O O . THR A 1 86 ? 0.405 2.212 7.355 1.00 94.31 86 THR A O 1
ATOM 640 N N . ILE A 1 87 ? -0.375 0.303 8.269 1.00 92.94 87 ILE A N 1
ATOM 641 C CA . ILE A 1 87 ? -1.780 0.711 8.357 1.00 92.94 87 ILE A CA 1
ATOM 642 C C . ILE A 1 87 ? -2.123 0.954 9.823 1.00 92.94 87 ILE A C 1
ATOM 644 O O . ILE A 1 87 ? -2.051 0.038 10.639 1.00 92.9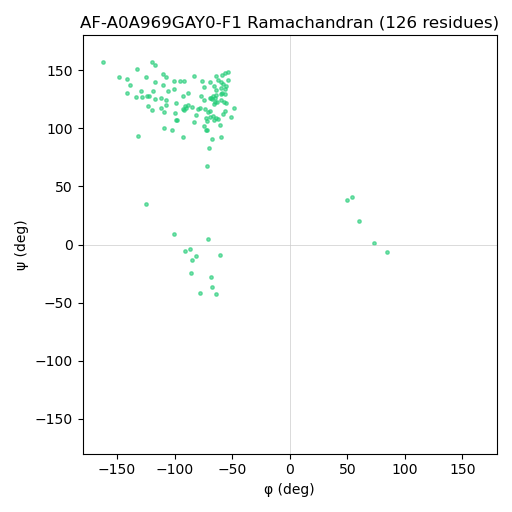4 87 ILE A O 1
ATOM 648 N N . ARG A 1 88 ? -2.544 2.174 10.158 1.00 91.69 88 ARG A N 1
ATOM 649 C CA . ARG A 1 88 ? -3.114 2.488 11.471 1.00 91.69 88 ARG A CA 1
ATOM 650 C C . ARG A 1 88 ? -4.626 2.584 11.341 1.00 91.69 88 ARG A C 1
ATOM 652 O O . ARG A 1 88 ? -5.152 3.603 10.887 1.00 91.69 88 ARG A O 1
ATOM 659 N N . TYR A 1 89 ? -5.301 1.498 11.697 1.00 91.00 89 TYR A N 1
ATOM 660 C CA . TYR A 1 89 ? -6.755 1.386 11.674 1.00 91.00 89 TYR A CA 1
ATOM 661 C C . TYR A 1 89 ? -7.358 1.788 13.026 1.00 91.00 89 TYR A C 1
ATOM 663 O O . TYR A 1 89 ? -6.814 1.452 14.075 1.00 91.00 89 TYR A O 1
ATOM 671 N N . TYR A 1 90 ? -8.493 2.488 12.996 1.00 90.12 90 TYR A N 1
ATOM 672 C CA . TYR A 1 90 ? -9.226 2.910 14.190 1.00 90.12 90 TYR A CA 1
ATOM 673 C C . TYR A 1 90 ? -10.623 2.290 14.160 1.00 90.12 90 TYR A C 1
ATOM 675 O O . TYR A 1 90 ? -11.421 2.584 13.269 1.00 90.12 90 TYR A O 1
ATOM 683 N N . ASN A 1 91 ? -10.920 1.426 15.131 1.00 90.38 91 ASN A N 1
ATOM 684 C CA . ASN A 1 91 ? -12.238 0.822 15.263 1.00 90.38 91 ASN A CA 1
ATOM 685 C C . ASN A 1 91 ? -13.190 1.772 16.006 1.00 90.38 91 ASN A C 1
ATOM 687 O O . ASN A 1 91 ? -13.112 1.912 17.223 1.00 90.38 91 ASN A O 1
ATOM 691 N N . ASN A 1 92 ? -14.112 2.390 15.268 1.00 88.06 92 ASN A N 1
ATOM 692 C CA . ASN A 1 92 ? -15.061 3.370 15.809 1.00 88.06 92 ASN A CA 1
ATOM 693 C C . ASN A 1 92 ? -16.461 2.788 16.067 1.00 88.06 92 ASN A C 1
ATOM 695 O O . ASN A 1 92 ? -17.401 3.537 16.315 1.00 88.06 92 ASN A O 1
ATOM 699 N N . THR A 1 93 ? -16.625 1.467 15.966 1.00 89.00 93 THR A N 1
ATOM 700 C CA . THR A 1 93 ? -17.945 0.815 16.043 1.00 89.00 93 THR A CA 1
ATOM 701 C C . THR A 1 93 ? -18.410 0.537 17.474 1.00 89.00 93 THR A C 1
ATOM 703 O O . THR A 1 93 ? -19.578 0.227 17.685 1.00 89.00 93 THR A O 1
ATOM 706 N N . GLY A 1 94 ? -17.512 0.636 18.461 1.00 87.12 94 GLY A N 1
ATOM 707 C CA . GLY A 1 94 ? -17.805 0.303 19.861 1.00 87.12 94 GLY A CA 1
ATOM 708 C C . GLY A 1 94 ? -17.919 -1.200 20.145 1.00 87.12 94 GLY A C 1
ATOM 709 O O . GLY A 1 94 ? -18.161 -1.581 21.286 1.00 87.12 94 GLY A O 1
ATOM 710 N N . VAL A 1 95 ? -17.715 -2.054 19.137 1.00 92.81 95 VAL A N 1
ATOM 711 C CA . VAL A 1 95 ? -17.672 -3.517 19.269 1.00 92.81 95 VAL A CA 1
ATOM 712 C C . VAL A 1 95 ? -16.293 -4.045 18.890 1.00 92.81 95 VAL A C 1
ATOM 714 O O . VAL A 1 95 ? -15.580 -3.407 18.121 1.00 92.81 95 VAL A O 1
ATOM 717 N N . ASN A 1 96 ? -15.897 -5.206 19.414 1.00 91.50 96 ASN A N 1
ATOM 718 C CA . ASN A 1 96 ? -14.614 -5.818 19.058 1.00 91.50 96 ASN A CA 1
ATOM 719 C C . ASN A 1 96 ? -14.577 -6.192 17.571 1.00 91.50 96 ASN A C 1
ATOM 721 O O . ASN A 1 96 ? -15.502 -6.822 17.061 1.00 91.50 96 ASN A O 1
ATOM 725 N N . LEU A 1 97 ? -13.486 -5.828 16.893 1.00 90.25 97 LEU A N 1
ATOM 726 C CA . LEU A 1 97 ? -13.25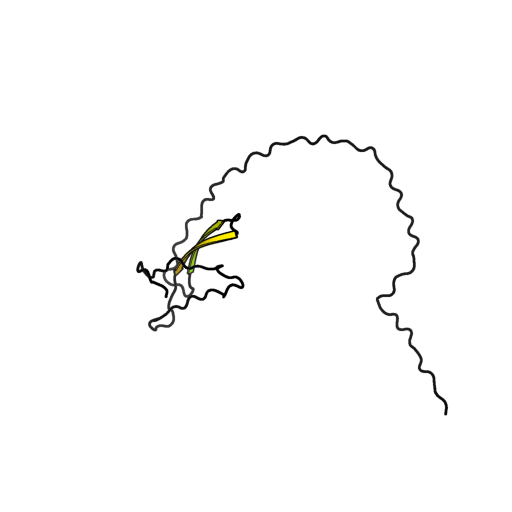5 -6.183 15.498 1.00 90.25 97 LEU A CA 1
ATOM 727 C C . LEU A 1 97 ? -12.477 -7.498 15.433 1.00 90.25 97 LEU A C 1
ATOM 729 O O . LEU A 1 97 ? -11.341 -7.562 15.896 1.00 90.25 97 LEU A O 1
ATOM 733 N N . SER A 1 98 ? -13.091 -8.538 14.874 1.00 91.12 98 SER A N 1
ATOM 734 C CA . SER A 1 98 ? -12.481 -9.868 14.754 1.00 91.12 98 SER A CA 1
ATOM 735 C C . SER A 1 98 ? -11.615 -10.035 13.508 1.00 91.12 98 SER A C 1
ATOM 737 O O . SER A 1 98 ? -10.737 -10.890 13.492 1.00 91.12 98 SER A O 1
ATOM 739 N N . GLU A 1 99 ? -11.870 -9.252 12.459 1.00 89.25 99 GLU A N 1
ATOM 740 C CA . GLU A 1 99 ? -11.230 -9.413 11.156 1.00 89.25 99 GLU A CA 1
ATOM 741 C C . GLU A 1 99 ? -11.067 -8.067 10.443 1.00 89.25 99 GLU A C 1
ATOM 743 O O . GLU A 1 99 ? -11.934 -7.193 10.520 1.00 89.25 99 GLU A O 1
ATOM 748 N N . ILE A 1 100 ? -9.961 -7.922 9.711 1.00 88.38 100 ILE A N 1
ATOM 749 C CA . ILE A 1 100 ? -9.744 -6.853 8.735 1.00 88.38 100 ILE A CA 1
ATOM 750 C C . ILE A 1 100 ? -9.445 -7.509 7.389 1.00 88.38 100 ILE A C 1
ATOM 752 O O . ILE A 1 100 ? -8.438 -8.198 7.241 1.00 88.38 100 ILE A O 1
ATOM 756 N N . VAL A 1 101 ? -10.290 -7.248 6.393 1.00 89.56 101 VAL A N 1
ATOM 757 C CA . VAL A 1 101 ? -10.078 -7.730 5.025 1.00 89.56 101 VAL A CA 1
ATOM 758 C C . VAL A 1 101 ? -9.282 -6.691 4.240 1.00 89.56 101 VAL A C 1
ATOM 760 O O . VAL A 1 101 ? -9.747 -5.572 4.015 1.00 89.56 101 VAL A O 1
ATOM 763 N N . LEU A 1 102 ? -8.083 -7.069 3.795 1.00 88.94 102 LEU A N 1
ATOM 764 C CA . LEU A 1 102 ? -7.263 -6.262 2.894 1.00 88.94 102 LEU A CA 1
ATOM 765 C C . LEU A 1 102 ? -7.463 -6.754 1.465 1.00 88.94 102 LEU A C 1
ATOM 767 O O . LEU A 1 102 ? -6.995 -7.827 1.090 1.00 88.94 102 LEU A O 1
ATOM 771 N N . SER A 1 103 ? -8.176 -5.964 0.669 1.00 87.19 103 SER A N 1
ATOM 772 C CA . SER A 1 103 ? -8.401 -6.284 -0.735 1.00 87.19 103 SER A CA 1
ATOM 773 C C . SER A 1 103 ? -7.280 -5.719 -1.596 1.00 87.19 103 SER A C 1
ATOM 775 O O . SER A 1 103 ? -6.949 -4.535 -1.511 1.00 87.19 103 SER A O 1
ATOM 777 N N . VAL A 1 104 ? -6.732 -6.569 -2.459 1.00 84.56 104 VAL A N 1
ATOM 778 C CA . VAL A 1 104 ? -5.921 -6.146 -3.597 1.00 84.56 104 VAL A CA 1
ATOM 779 C C . VAL A 1 104 ? -6.755 -6.329 -4.846 1.00 84.56 104 VAL A C 1
ATOM 781 O O . VAL A 1 104 ? -7.386 -7.371 -5.037 1.00 84.56 104 VAL A O 1
ATOM 784 N N . GLN A 1 105 ? -6.795 -5.302 -5.693 1.00 77.12 105 GLN A N 1
ATOM 785 C CA . GLN A 1 105 ? -7.531 -5.419 -6.939 1.00 77.12 105 GLN A CA 1
ATOM 786 C C . GLN A 1 105 ? -6.930 -6.577 -7.748 1.00 77.12 105 GLN A C 1
ATOM 788 O O . GLN A 1 105 ? -5.703 -6.625 -7.897 1.00 77.12 105 GLN A O 1
ATOM 793 N N . PRO A 1 106 ? -7.752 -7.524 -8.243 1.00 62.56 106 PRO A N 1
ATOM 794 C CA . PRO A 1 106 ? -7.260 -8.584 -9.101 1.00 62.56 106 PRO A CA 1
ATOM 795 C C . PRO A 1 106 ? -6.609 -7.929 -10.305 1.00 62.56 106 PRO A C 1
ATOM 797 O O . PRO A 1 106 ? -7.245 -7.240 -11.104 1.00 62.56 106 PRO A O 1
ATOM 800 N N . ASN A 1 107 ? -5.300 -8.083 -10.377 1.00 62.06 107 ASN A N 1
ATOM 801 C CA . ASN A 1 107 ? -4.547 -7.477 -11.441 1.00 62.06 107 ASN A CA 1
ATOM 802 C C . ASN A 1 107 ? -4.892 -8.179 -12.753 1.00 62.06 107 ASN A C 1
ATOM 804 O O . ASN A 1 107 ? -4.978 -9.404 -12.810 1.00 62.06 107 ASN A O 1
ATOM 808 N N . ALA A 1 108 ? -5.017 -7.404 -13.828 1.00 68.94 108 ALA A N 1
ATOM 809 C CA . ALA A 1 108 ? -5.249 -7.929 -15.174 1.00 68.94 108 ALA A CA 1
ATOM 810 C C . ALA A 1 108 ? -4.118 -8.858 -15.677 1.00 68.94 108 ALA A C 1
ATOM 812 O O . ALA A 1 108 ? -4.263 -9.502 -16.713 1.00 68.94 108 ALA A O 1
ATOM 813 N N . TYR A 1 109 ? -2.998 -8.937 -14.950 1.00 75.00 109 TYR A N 1
ATOM 814 C CA . TYR A 1 109 ? -1.792 -9.664 -15.325 1.00 75.00 109 TYR A CA 1
ATOM 815 C C . TYR A 1 109 ? -1.384 -10.659 -14.235 1.00 75.00 109 TYR A C 1
ATOM 817 O O . TYR A 1 109 ? -1.520 -10.399 -13.040 1.00 75.00 109 TYR A O 1
ATOM 825 N N . ARG A 1 110 ? -0.851 -11.812 -14.649 1.00 78.88 110 ARG A N 1
ATOM 826 C CA . ARG A 1 110 ? -0.290 -12.799 -13.717 1.00 78.88 110 ARG A CA 1
ATOM 827 C C . ARG A 1 110 ? 0.925 -12.224 -12.980 1.00 78.88 110 ARG A C 1
ATOM 829 O O . ARG A 1 110 ? 1.714 -11.493 -13.568 1.00 78.88 110 ARG A O 1
ATOM 836 N N . ASN A 1 111 ? 1.087 -12.607 -11.710 1.00 78.88 111 ASN A N 1
ATOM 837 C CA . ASN A 1 111 ? 2.262 -12.309 -10.872 1.00 78.88 111 ASN A CA 1
ATOM 838 C C . ASN A 1 111 ? 2.563 -10.818 -10.630 1.00 78.88 111 ASN A C 1
ATOM 840 O O . ASN A 1 111 ? 3.674 -10.464 -10.252 1.00 78.88 111 ASN A O 1
ATOM 844 N N . SER A 1 112 ? 1.590 -9.933 -10.805 1.00 85.81 112 SER A N 1
ATOM 845 C CA . SER A 1 112 ? 1.775 -8.485 -10.629 1.00 85.81 112 SER A CA 1
ATOM 846 C C . SER A 1 112 ? 1.577 -7.989 -9.190 1.00 85.81 112 SER A C 1
ATOM 848 O O . SER A 1 112 ? 1.766 -6.807 -8.924 1.00 85.81 112 SER A O 1
ATOM 850 N N . PHE A 1 113 ? 1.189 -8.866 -8.261 1.00 89.19 113 PHE A N 1
ATOM 851 C CA . PHE A 1 113 ? 1.201 -8.586 -6.827 1.00 89.19 113 PHE A CA 1
ATOM 852 C C . PHE A 1 113 ? 1.711 -9.809 -6.072 1.00 89.19 113 PHE A C 1
ATOM 854 O O . PHE A 1 113 ? 1.328 -10.939 -6.375 1.00 89.19 113 PHE A O 1
ATOM 861 N N . SER A 1 114 ? 2.566 -9.562 -5.086 1.00 89.81 114 SER A N 1
ATOM 862 C CA . SER A 1 114 ? 3.056 -10.561 -4.146 1.00 89.81 114 SER A CA 1
ATOM 863 C C . SER A 1 114 ? 3.137 -9.919 -2.771 1.00 89.81 114 SER A C 1
ATOM 865 O O . SER A 1 114 ? 3.712 -8.840 -2.627 1.00 89.81 114 SER A O 1
ATOM 867 N N . LEU A 1 115 ? 2.577 -10.587 -1.767 1.00 91.06 115 LEU A N 1
ATOM 868 C CA . LEU A 1 115 ? 2.656 -10.157 -0.379 1.00 91.06 115 LEU A CA 1
ATOM 869 C C . LEU A 1 115 ? 3.741 -10.962 0.331 1.00 91.06 115 LEU A C 1
ATOM 871 O O . LEU A 1 115 ? 3.609 -12.169 0.504 1.00 91.06 115 LEU A O 1
ATOM 875 N N . ASN A 1 116 ? 4.818 -10.293 0.739 1.00 90.81 116 ASN A N 1
ATOM 876 C CA . ASN A 1 116 ? 5.956 -10.966 1.373 1.00 90.81 116 ASN A CA 1
ATOM 877 C C . ASN A 1 116 ? 5.683 -11.301 2.847 1.00 90.81 116 ASN A C 1
ATOM 879 O O . ASN A 1 116 ? 6.035 -12.378 3.329 1.00 90.81 116 ASN A O 1
ATOM 883 N N . SER A 1 117 ? 5.066 -10.371 3.579 1.00 92.00 117 SER A N 1
ATOM 884 C CA . SER A 1 117 ? 4.698 -10.560 4.982 1.00 92.00 117 SER A CA 1
ATOM 885 C C . SER A 1 117 ? 3.653 -9.551 5.433 1.00 92.00 117 SER A C 1
ATOM 887 O O . SER A 1 117 ? 3.582 -8.447 4.901 1.00 92.00 117 SER A O 1
ATOM 889 N N . ILE A 1 118 ? 2.924 -9.908 6.487 1.00 92.50 118 ILE A N 1
ATOM 890 C CA . ILE A 1 118 ? 2.146 -8.976 7.299 1.00 92.50 118 ILE A CA 1
ATOM 891 C C . ILE A 1 118 ? 2.423 -9.253 8.767 1.00 92.50 118 ILE A C 1
ATOM 893 O O . ILE A 1 118 ? 2.701 -10.391 9.162 1.00 92.50 118 ILE A O 1
ATOM 897 N N . SER A 1 119 ? 2.312 -8.215 9.578 1.00 93.19 119 SER A N 1
ATOM 898 C CA . SER A 1 119 ? 2.348 -8.344 11.022 1.00 93.19 119 SER A CA 1
ATOM 899 C C . SER A 1 119 ? 1.357 -7.392 11.659 1.00 93.19 119 SER A C 1
ATOM 901 O O . SER A 1 119 ? 1.242 -6.249 11.214 1.00 93.19 119 SER A O 1
ATOM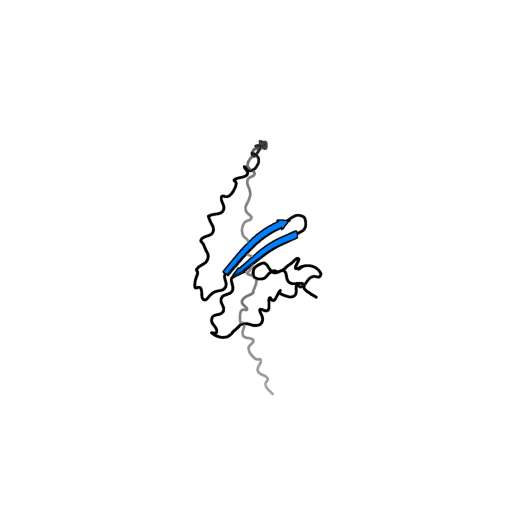 903 N N . GLN A 1 120 ? 0.709 -7.843 12.723 1.00 91.31 120 GLN A N 1
ATOM 904 C CA . GLN A 1 120 ? -0.098 -7.001 13.591 1.00 91.31 120 GLN A CA 1
ATOM 905 C C . GLN A 1 120 ? 0.597 -6.905 14.946 1.00 91.31 120 GLN A C 1
ATOM 907 O O . GLN A 1 120 ? 0.953 -7.924 15.533 1.00 91.31 120 GLN A O 1
ATOM 912 N N . ASP A 1 121 ? 0.840 -5.678 15.413 1.00 86.31 121 ASP A N 1
ATOM 913 C CA . ASP A 1 121 ? 1.450 -5.399 16.720 1.00 86.31 121 ASP A CA 1
ATOM 914 C C . ASP A 1 121 ? 2.742 -6.204 16.986 1.00 86.31 121 ASP A C 1
ATOM 916 O O . ASP A 1 121 ? 2.997 -6.691 18.083 1.00 86.31 121 ASP A O 1
ATOM 920 N N . GLY A 1 122 ? 3.562 -6.376 15.941 1.00 84.62 122 GLY A N 1
ATOM 921 C CA . GLY A 1 122 ? 4.825 -7.125 15.989 1.00 84.62 122 GLY A CA 1
ATOM 922 C C . GLY A 1 122 ? 4.697 -8.642 15.801 1.00 84.62 122 GLY A C 1
ATOM 923 O O . GLY A 1 122 ? 5.711 -9.318 15.640 1.00 84.62 122 GLY A O 1
ATOM 924 N N . THR A 1 123 ? 3.481 -9.186 15.747 1.00 89.50 123 THR A N 1
ATOM 925 C CA . THR A 1 123 ? 3.236 -10.611 15.486 1.00 89.50 123 THR A CA 1
ATOM 926 C C . THR A 1 123 ? 3.061 -10.849 13.993 1.00 89.50 123 THR A C 1
ATOM 928 O O . THR A 1 123 ? 2.160 -10.294 13.371 1.00 89.50 123 THR A O 1
ATOM 931 N N . LYS A 1 124 ? 3.927 -11.671 13.394 1.00 87.12 124 LYS A N 1
ATOM 932 C CA . LYS A 1 124 ? 3.846 -12.030 11.971 1.00 87.12 124 LYS A CA 1
ATOM 933 C C . LYS A 1 124 ? 2.700 -13.015 11.726 1.00 87.12 124 LYS A C 1
ATOM 935 O O . LYS A 1 124 ? 2.592 -14.011 12.437 1.00 87.12 124 LYS A O 1
ATOM 940 N N . HIS A 1 125 ? 1.918 -12.793 10.672 1.00 81.69 125 HIS A N 1
ATOM 941 C CA . HIS A 1 125 ? 0.900 -13.744 10.219 1.00 81.69 125 HIS A CA 1
ATOM 942 C C . HIS A 1 125 ? 1.339 -14.434 8.924 1.00 81.69 125 HIS A C 1
ATOM 944 O O . HIS A 1 125 ? 2.009 -13.840 8.075 1.00 81.69 125 HIS A O 1
ATOM 950 N N . HIS A 1 126 ? 0.985 -15.712 8.797 1.00 73.69 126 HIS A N 1
ATOM 951 C CA . HIS A 1 126 ? 1.210 -16.514 7.598 1.00 73.69 126 HIS A CA 1
ATOM 952 C C . HIS A 1 126 ? -0.047 -16.503 6.725 1.00 73.69 126 HIS A C 1
ATOM 954 O O . HIS A 1 126 ? -1.158 -16.588 7.242 1.00 73.69 126 HIS A O 1
ATOM 960 N N . PHE A 1 127 ? 0.147 -16.426 5.410 1.00 66.12 127 PHE A N 1
ATOM 961 C CA . PHE A 1 127 ? -0.914 -16.570 4.415 1.00 66.12 127 PHE A CA 1
ATOM 962 C C . PHE A 1 127 ? -0.866 -17.982 3.837 1.00 66.12 127 PHE A C 1
ATOM 964 O O . PHE A 1 127 ? 0.228 -18.518 3.646 1.00 66.12 127 PHE A O 1
ATOM 971 N N . VAL A 1 128 ? -2.037 -18.571 3.599 1.00 51.88 128 VAL A N 1
ATOM 972 C CA . VAL A 1 128 ? -2.199 -19.875 2.937 1.00 51.88 128 VAL A CA 1
ATOM 973 C C . VAL A 1 128 ? -2.525 -19.647 1.470 1.00 51.88 128 VAL A C 1
ATOM 975 O O . VAL A 1 128 ? -3.327 -18.723 1.204 1.00 51.88 128 VAL A O 1
#